Protein AF-A0A417J5A7-F1 (afdb_monomer)

Sequence (156 aa):
MILRKSLCQFKLTNPELMSRWSSNNEEPMSHYLNNSCYRALWKCPDCGGEYISSIRDMATGNVDCVYCSMKEVLPGVNSFAVLHPDLMNEWNHLDNYLLCDPDQILDNCITPVCWTCPVCAHDYKCSPKQRILYQKRNMDACTFCKGLRRKERHYI

pLDDT: mean 87.86, std 15.92, range [36.03, 98.25]

Foldseek 3Di:
DDDDDPDDQPQPPPVVQQVFADPPWPDHSSVDGQQFQDWGWTADPPQRDIDIGGSNCVSVVVDDDCPVVVNFADFPGAFQCNVCVVQVVFADCVQCVVPDDSRGDHQVFARWGWTQDPPQRDIDTGTSVVVVVCVVVVHDPDCVVVVVDDDPPPDD

Structure (mmCIF, N/CA/C/O backbone):
data_AF-A0A417J5A7-F1
#
_entry.id   AF-A0A417J5A7-F1
#
loop_
_atom_site.group_PDB
_atom_site.id
_atom_site.type_symbol
_atom_site.label_atom_id
_atom_site.label_alt_id
_atom_site.label_comp_id
_atom_site.label_asym_id
_atom_site.label_entity_id
_atom_site.label_seq_id
_atom_site.pdbx_PDB_ins_code
_atom_site.Cartn_x
_atom_site.Cartn_y
_atom_site.Cartn_z
_atom_site.occupancy
_atom_site.B_iso_or_equiv
_atom_site.auth_seq_id
_atom_site.auth_comp_id
_atom_site.auth_asym_id
_atom_site.auth_atom_id
_atom_site.pdbx_PDB_model_num
ATOM 1 N N . MET A 1 1 ? 48.191 -9.596 -35.236 1.00 36.03 1 MET A N 1
ATOM 2 C CA . MET A 1 1 ? 47.341 -8.393 -35.362 1.00 36.03 1 MET A CA 1
ATOM 3 C C . MET A 1 1 ? 45.948 -8.777 -34.884 1.00 36.03 1 MET A C 1
ATOM 5 O O . MET A 1 1 ? 45.235 -9.476 -35.591 1.00 36.03 1 MET A O 1
ATOM 9 N N . ILE A 1 2 ? 45.651 -8.510 -33.609 1.00 36.19 2 ILE A N 1
ATOM 10 C CA . ILE A 1 2 ? 44.485 -9.072 -32.912 1.00 36.19 2 ILE A CA 1
ATOM 11 C C . ILE A 1 2 ? 43.215 -8.400 -33.435 1.00 36.19 2 ILE A C 1
ATOM 13 O O . ILE A 1 2 ? 43.032 -7.193 -33.302 1.00 36.19 2 ILE A O 1
ATOM 17 N N . LEU A 1 3 ? 42.343 -9.218 -34.017 1.00 39.59 3 LEU A N 1
ATOM 18 C CA . LEU A 1 3 ? 40.960 -8.889 -34.323 1.00 39.59 3 LEU A CA 1
ATOM 19 C C . LEU A 1 3 ? 40.243 -8.465 -33.033 1.00 39.59 3 LEU A C 1
ATOM 21 O O . LEU A 1 3 ? 40.020 -9.287 -32.148 1.00 39.59 3 LEU A O 1
ATOM 25 N N . ARG A 1 4 ? 39.809 -7.208 -32.945 1.00 40.59 4 ARG A N 1
ATOM 26 C CA . ARG A 1 4 ? 38.642 -6.844 -32.133 1.00 40.59 4 ARG A CA 1
ATOM 27 C C . ARG A 1 4 ? 37.610 -6.232 -33.059 1.00 40.59 4 ARG A C 1
ATOM 29 O O . ARG A 1 4 ? 37.522 -5.022 -33.229 1.00 40.59 4 ARG A O 1
ATOM 36 N N . LYS A 1 5 ? 36.858 -7.129 -33.700 1.00 39.88 5 LYS A N 1
ATOM 37 C CA . LYS A 1 5 ? 35.554 -6.801 -34.267 1.00 39.88 5 LYS A CA 1
ATOM 38 C C . LYS A 1 5 ? 34.746 -6.119 -33.162 1.00 39.88 5 LYS A C 1
ATOM 40 O O . LYS A 1 5 ? 34.577 -6.692 -32.089 1.00 39.88 5 LYS A O 1
ATOM 45 N N . SER A 1 6 ? 34.292 -4.903 -33.439 1.00 46.50 6 SER A N 1
ATOM 46 C CA . SER A 1 6 ? 33.219 -4.244 -32.703 1.00 46.50 6 SER A CA 1
ATOM 47 C C . SER A 1 6 ? 31.978 -5.144 -32.770 1.00 46.50 6 SER A C 1
ATOM 49 O O . SER A 1 6 ? 31.292 -5.204 -33.785 1.00 46.50 6 SER A O 1
ATOM 51 N N . LEU A 1 7 ? 31.772 -5.933 -31.720 1.00 41.47 7 LEU A N 1
ATOM 52 C CA . LEU A 1 7 ? 30.561 -6.689 -31.406 1.00 41.47 7 LEU A CA 1
ATOM 53 C C . LEU A 1 7 ? 30.002 -5.978 -30.167 1.00 41.47 7 LEU A C 1
ATOM 55 O O . LEU A 1 7 ? 30.743 -5.800 -29.208 1.00 41.47 7 LEU A O 1
ATOM 59 N N . CYS A 1 8 ? 28.771 -5.507 -30.051 1.00 41.84 8 CYS A N 1
ATOM 60 C CA . CYS A 1 8 ? 27.556 -5.626 -30.836 1.00 41.84 8 CYS A CA 1
ATOM 61 C C . CYS A 1 8 ? 26.623 -4.543 -30.263 1.00 41.84 8 CYS A C 1
ATOM 63 O O . CYS A 1 8 ? 26.499 -4.428 -29.042 1.00 41.84 8 CYS A O 1
ATOM 65 N N . GLN A 1 9 ? 25.934 -3.774 -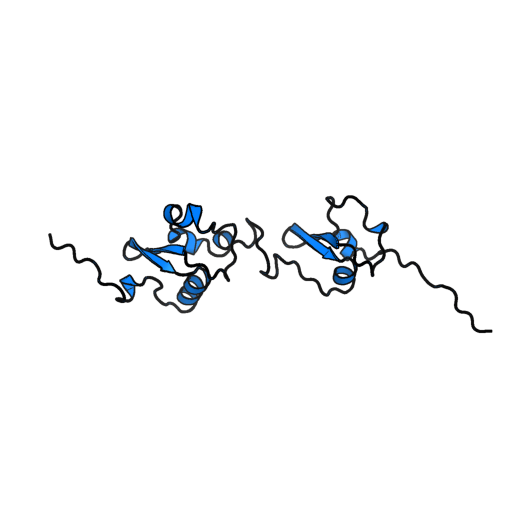31.106 1.00 47.41 9 GLN A N 1
ATOM 66 C CA . GLN A 1 9 ? 24.723 -3.061 -30.688 1.00 47.41 9 GLN A CA 1
ATOM 67 C C . GLN A 1 9 ? 23.646 -4.113 -30.386 1.00 47.41 9 GLN A C 1
ATOM 69 O O . GLN A 1 9 ? 22.894 -4.517 -31.270 1.00 47.41 9 GLN A O 1
ATOM 74 N N . PHE A 1 10 ? 23.589 -4.607 -29.150 1.00 51.97 10 PHE A N 1
ATOM 75 C CA . PHE A 1 10 ? 22.501 -5.476 -28.716 1.00 51.97 10 PHE A CA 1
ATOM 76 C C . PHE A 1 10 ? 21.275 -4.607 -28.418 1.00 51.97 10 PHE A C 1
ATOM 78 O O . PHE A 1 10 ? 21.078 -4.143 -27.295 1.00 51.97 10 PHE A O 1
ATOM 85 N N . LYS A 1 11 ? 20.457 -4.354 -29.449 1.00 60.66 11 LYS A N 1
ATOM 86 C CA . LYS A 1 11 ? 19.074 -3.896 -29.253 1.00 60.66 11 LYS A CA 1
ATOM 87 C C . LYS A 1 11 ? 18.378 -4.850 -28.280 1.00 60.66 11 LYS A C 1
ATOM 89 O O . LYS A 1 11 ? 18.605 -6.064 -28.337 1.00 60.66 11 LYS A O 1
ATOM 94 N N . LEU A 1 12 ? 17.553 -4.308 -27.387 1.00 60.88 12 LEU A N 1
ATOM 95 C CA . LEU A 1 12 ? 16.821 -5.120 -26.421 1.00 60.88 12 LEU A CA 1
ATOM 96 C C . LEU A 1 12 ? 15.839 -6.032 -27.179 1.00 60.88 12 LEU A C 1
ATOM 98 O O . LEU A 1 12 ? 14.866 -5.567 -27.759 1.00 60.88 12 LEU A O 1
ATOM 102 N N . THR A 1 13 ? 16.151 -7.327 -27.220 1.00 64.31 13 THR A N 1
ATOM 103 C CA . THR A 1 13 ? 15.383 -8.378 -27.918 1.00 64.31 13 THR A CA 1
ATOM 104 C C . THR A 1 13 ? 14.797 -9.400 -26.946 1.00 64.31 13 THR A C 1
ATOM 106 O O . THR A 1 13 ? 14.272 -10.417 -27.382 1.00 64.31 13 THR A O 1
ATOM 109 N N . ASN A 1 14 ? 14.889 -9.148 -25.633 1.00 73.50 14 ASN A N 1
ATOM 110 C CA . ASN A 1 14 ? 14.354 -10.043 -24.611 1.00 73.50 14 ASN A CA 1
ATOM 111 C C . ASN A 1 14 ? 12.809 -10.038 -24.675 1.00 73.50 14 ASN A C 1
ATOM 113 O O . ASN A 1 14 ? 12.207 -9.024 -24.303 1.00 73.50 14 ASN A O 1
ATOM 117 N N . PRO A 1 15 ? 12.164 -11.143 -25.106 1.00 79.88 15 PRO A N 1
ATOM 118 C CA . PRO A 1 15 ? 10.713 -11.195 -25.275 1.00 79.88 15 PRO A CA 1
ATOM 119 C C . PRO A 1 15 ? 9.949 -10.977 -23.966 1.00 79.88 15 PRO A C 1
ATOM 121 O O . PRO A 1 15 ? 8.875 -10.379 -23.970 1.00 79.88 15 PRO A O 1
ATOM 124 N N . GLU A 1 16 ? 10.519 -11.403 -22.836 1.00 80.62 16 GLU A N 1
ATOM 125 C CA . GLU A 1 16 ? 9.906 -11.233 -21.519 1.00 80.62 16 GLU A CA 1
ATOM 126 C C . GLU A 1 16 ? 9.827 -9.749 -21.136 1.00 80.62 16 GLU A C 1
ATOM 128 O O . GLU A 1 16 ? 8.779 -9.266 -20.711 1.00 80.62 16 GLU A O 1
ATOM 133 N N . LEU A 1 17 ? 10.894 -8.980 -21.374 1.00 84.38 17 LEU A N 1
ATOM 134 C CA . LEU A 1 17 ? 10.891 -7.536 -21.117 1.00 84.38 17 LEU A CA 1
ATOM 135 C C . LEU A 1 17 ? 9.968 -6.795 -22.078 1.00 84.38 17 LEU A C 1
ATOM 137 O O . LEU A 1 17 ? 9.251 -5.896 -21.645 1.00 84.38 17 LEU A O 1
ATOM 141 N N . MET A 1 18 ? 9.939 -7.197 -23.352 1.00 86.25 18 MET A N 1
ATOM 142 C CA . MET A 1 18 ? 9.009 -6.629 -24.329 1.00 86.25 18 MET A CA 1
ATOM 143 C C . MET A 1 18 ? 7.551 -6.818 -23.910 1.00 86.25 18 MET A C 1
ATOM 145 O O . MET A 1 18 ? 6.766 -5.885 -24.041 1.00 86.25 18 MET A O 1
ATOM 149 N N . SER A 1 19 ? 7.196 -7.981 -23.350 1.00 88.94 19 SER A N 1
ATOM 150 C CA . SER A 1 19 ? 5.833 -8.236 -22.859 1.00 88.94 19 SER A CA 1
ATOM 151 C C . SER A 1 19 ? 5.416 -7.314 -21.707 1.00 88.94 19 SER A C 1
ATOM 153 O O . SER A 1 19 ? 4.228 -7.080 -21.499 1.00 88.94 19 SER A O 1
ATOM 155 N N . ARG A 1 20 ? 6.393 -6.755 -20.983 1.00 92.25 20 ARG A N 1
ATOM 156 C CA . ARG A 1 20 ? 6.188 -5.834 -19.860 1.00 92.25 20 ARG A CA 1
ATOM 157 C C . ARG A 1 20 ? 6.256 -4.366 -20.278 1.00 92.25 20 ARG A C 1
ATOM 159 O O . ARG A 1 20 ? 6.065 -3.501 -19.428 1.00 92.25 20 ARG A O 1
ATOM 166 N N . TRP A 1 21 ? 6.542 -4.048 -21.541 1.00 94.06 21 TRP A N 1
ATOM 167 C CA . TRP A 1 21 ? 6.531 -2.663 -22.017 1.00 94.06 21 TRP A CA 1
ATOM 168 C C . TRP A 1 21 ? 5.101 -2.124 -22.028 1.00 94.06 21 TRP A C 1
ATOM 170 O O . TRP A 1 21 ? 4.215 -2.736 -22.623 1.00 94.06 21 TRP A O 1
ATOM 180 N N . SER A 1 22 ? 4.862 -0.976 -21.395 1.00 96.19 22 SER A N 1
ATOM 181 C CA . SER A 1 22 ? 3.549 -0.335 -21.484 1.00 96.19 22 SER A CA 1
ATOM 182 C C . SER A 1 22 ? 3.326 0.269 -22.875 1.00 96.19 22 SER A C 1
ATOM 184 O O . SER A 1 22 ? 4.233 0.869 -23.459 1.00 96.19 22 SER A O 1
ATOM 186 N N . SER A 1 23 ? 2.091 0.169 -23.374 1.00 94.94 23 SER A N 1
ATOM 187 C CA . SER A 1 23 ? 1.624 0.867 -24.578 1.00 94.94 23 SER A CA 1
ATOM 188 C C . SER A 1 23 ? 1.535 2.387 -24.406 1.00 94.94 23 SER A C 1
ATOM 190 O O . SER A 1 23 ? 1.350 3.086 -25.394 1.00 94.94 23 SER A O 1
ATOM 192 N N . ASN A 1 24 ? 1.652 2.891 -23.174 1.00 96.31 24 ASN A N 1
ATOM 193 C CA . ASN A 1 24 ? 1.597 4.318 -22.853 1.00 96.31 24 ASN A CA 1
ATOM 194 C C . ASN A 1 24 ? 2.959 5.018 -22.985 1.00 96.31 24 ASN A C 1
ATOM 196 O O . ASN A 1 24 ? 3.047 6.226 -22.783 1.00 96.31 24 ASN A O 1
ATOM 200 N N . AS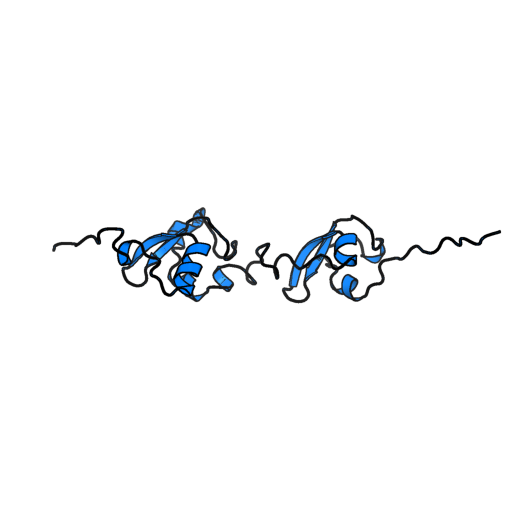N A 1 25 ? 4.030 4.285 -23.305 1.00 94.88 25 ASN A N 1
ATOM 201 C CA . ASN A 1 25 ? 5.300 4.908 -23.668 1.00 94.88 25 ASN A CA 1
ATOM 202 C C . ASN A 1 25 ? 5.201 5.542 -25.061 1.00 94.88 25 ASN A C 1
ATOM 204 O O . ASN A 1 25 ? 4.649 4.940 -25.977 1.00 94.88 25 ASN A O 1
ATOM 208 N N . GLU A 1 26 ? 5.801 6.721 -25.226 1.00 93.44 26 GLU A N 1
ATOM 209 C CA . GLU A 1 26 ? 5.825 7.446 -26.506 1.00 93.44 26 GLU A CA 1
ATOM 210 C C . GLU A 1 26 ? 6.594 6.680 -27.592 1.00 93.44 26 GLU A C 1
ATOM 212 O O . GLU A 1 26 ? 6.174 6.617 -28.745 1.00 93.44 26 GLU A O 1
ATOM 217 N N . GLU A 1 27 ? 7.711 6.062 -27.207 1.00 90.88 27 GLU A N 1
ATOM 218 C CA . GLU A 1 27 ? 8.632 5.391 -28.118 1.00 90.88 27 GLU A CA 1
ATOM 219 C C . GLU A 1 27 ? 8.600 3.868 -27.928 1.00 90.88 27 GLU A C 1
ATOM 221 O O . GLU A 1 27 ? 8.413 3.365 -26.811 1.00 90.88 27 GLU A O 1
ATOM 226 N N . PRO A 1 28 ? 8.831 3.085 -28.996 1.00 88.88 28 PRO A N 1
ATOM 227 C CA . PRO A 1 28 ? 8.910 1.641 -28.882 1.00 88.88 28 PRO A CA 1
ATOM 228 C C . PRO A 1 28 ? 10.193 1.223 -28.158 1.00 88.88 28 PRO A C 1
ATOM 230 O O . PRO A 1 28 ? 11.272 1.785 -28.363 1.00 88.88 28 PRO A O 1
ATOM 233 N N . MET A 1 29 ? 10.111 0.135 -27.390 1.00 86.12 29 MET A N 1
ATOM 234 C CA . MET A 1 29 ? 11.253 -0.426 -26.658 1.00 86.12 29 MET A CA 1
ATOM 235 C C . MET A 1 29 ? 12.500 -0.650 -27.539 1.00 86.12 29 MET A C 1
ATOM 237 O O . MET A 1 29 ? 13.628 -0.479 -27.078 1.00 86.12 29 MET A O 1
ATOM 241 N N . SER A 1 30 ? 12.318 -0.996 -28.819 1.00 86.12 30 SER A N 1
ATOM 242 C CA . SER A 1 30 ? 13.404 -1.265 -29.775 1.00 86.12 30 SER A CA 1
ATOM 243 C C . SER A 1 30 ? 14.313 -0.067 -30.078 1.00 86.12 30 SER A C 1
ATOM 245 O O . SER A 1 30 ? 15.368 -0.256 -30.690 1.00 86.12 30 SER A O 1
ATOM 247 N N . HIS A 1 31 ? 13.914 1.152 -29.695 1.00 87.88 31 HIS A N 1
ATOM 248 C CA . HIS A 1 31 ? 14.743 2.358 -29.813 1.00 87.88 31 HIS A CA 1
ATOM 249 C C . HIS A 1 31 ? 15.856 2.411 -28.761 1.00 87.88 31 HIS A C 1
ATOM 251 O O . HIS A 1 31 ? 16.821 3.158 -28.919 1.00 87.88 31 HIS A O 1
ATOM 257 N N . TYR A 1 32 ? 15.767 1.585 -27.717 1.00 88.00 32 TYR A N 1
ATOM 258 C CA . TYR A 1 32 ? 16.679 1.626 -26.587 1.00 88.00 32 TYR A CA 1
ATOM 259 C C . TYR A 1 32 ? 17.611 0.412 -26.526 1.00 88.00 32 TYR A C 1
ATOM 261 O O . TYR A 1 32 ? 17.314 -0.696 -26.984 1.00 88.00 32 TYR A O 1
ATOM 269 N N . LEU A 1 33 ? 18.771 0.638 -25.912 1.00 86.69 33 LEU A N 1
ATOM 270 C CA . LEU A 1 33 ? 19.724 -0.409 -25.557 1.00 86.69 33 LEU A CA 1
ATOM 271 C C . LEU A 1 33 ? 19.368 -1.020 -24.198 1.00 86.69 33 LEU A C 1
ATOM 273 O O . LEU A 1 33 ? 18.788 -0.357 -23.337 1.00 86.69 33 LEU A O 1
ATOM 277 N N . ASN A 1 34 ? 19.778 -2.269 -23.978 1.00 83.69 34 ASN A N 1
ATOM 278 C CA . ASN A 1 34 ? 19.513 -2.999 -22.735 1.00 83.69 34 ASN A CA 1
ATOM 279 C C . ASN A 1 34 ? 20.117 -2.356 -21.476 1.00 83.69 34 ASN A C 1
ATOM 281 O O . ASN A 1 34 ? 19.592 -2.537 -20.387 1.00 83.69 34 ASN A O 1
ATOM 285 N N . ASN A 1 35 ? 21.203 -1.600 -21.614 1.00 86.19 35 ASN A N 1
ATOM 286 C CA . ASN A 1 35 ? 21.890 -0.912 -20.525 1.00 86.19 35 ASN A CA 1
ATOM 287 C C . ASN A 1 35 ? 21.455 0.555 -20.369 1.00 86.19 35 ASN A C 1
ATOM 289 O O . ASN A 1 35 ? 22.087 1.301 -19.620 1.00 86.19 35 ASN A O 1
ATOM 293 N N . SER A 1 36 ? 20.404 0.973 -21.079 1.00 90.31 36 SER A N 1
ATOM 294 C CA . SER A 1 36 ? 19.908 2.344 -21.044 1.00 90.31 36 SER A CA 1
ATOM 295 C C . SER A 1 36 ? 19.398 2.720 -19.651 1.00 90.31 36 SER A C 1
ATOM 297 O O . SER A 1 36 ? 18.587 2.015 -19.053 1.00 90.31 36 SER A O 1
ATOM 299 N N . CYS A 1 37 ? 19.822 3.881 -19.154 1.00 92.12 37 CYS A N 1
ATOM 300 C CA . CYS A 1 37 ? 19.290 4.470 -17.923 1.00 92.12 37 CYS A CA 1
ATOM 301 C C . CYS A 1 37 ? 17.927 5.156 -18.128 1.00 92.12 37 CYS A C 1
ATOM 303 O O . CYS A 1 37 ? 17.384 5.713 -17.174 1.00 92.12 37 CYS A O 1
ATOM 305 N N . TYR A 1 38 ? 17.390 5.158 -19.355 1.00 93.38 38 TYR A N 1
ATOM 306 C CA . TYR A 1 38 ? 16.083 5.740 -19.648 1.00 93.38 38 TYR A CA 1
ATOM 307 C C . TYR A 1 38 ? 15.001 5.083 -18.787 1.00 93.38 38 TYR A C 1
ATOM 309 O O . TYR A 1 38 ? 14.954 3.856 -18.668 1.00 93.38 38 TYR A O 1
ATOM 317 N N . ARG A 1 39 ? 14.156 5.918 -18.180 1.00 95.25 39 ARG A N 1
ATOM 318 C CA . ARG A 1 39 ? 13.043 5.501 -17.329 1.00 95.25 39 ARG A CA 1
ATOM 319 C C . ARG A 1 39 ? 11.789 5.406 -18.185 1.00 95.25 39 ARG A C 1
ATOM 321 O O . ARG A 1 39 ? 11.335 6.420 -18.698 1.00 95.25 39 ARG A O 1
ATOM 328 N N . ALA A 1 40 ? 11.258 4.200 -18.312 1.00 95.44 40 ALA A N 1
ATOM 329 C CA . ALA A 1 40 ? 10.053 3.904 -19.076 1.00 95.44 40 ALA A CA 1
ATOM 330 C C . ALA A 1 40 ? 8.936 3.406 -18.151 1.00 95.44 40 ALA A C 1
ATOM 332 O O . ALA A 1 40 ? 9.200 3.026 -17.005 1.00 95.44 40 ALA A O 1
ATOM 333 N N . LEU A 1 41 ? 7.707 3.391 -18.662 1.00 96.81 41 LEU A N 1
ATOM 334 C CA . LEU A 1 41 ? 6.563 2.744 -18.029 1.00 96.81 41 LEU A CA 1
ATOM 335 C C . LEU A 1 41 ? 6.569 1.241 -18.321 1.00 96.81 41 LEU A C 1
ATOM 337 O O . LEU A 1 41 ? 6.645 0.805 -19.473 1.00 96.81 41 LEU A O 1
ATOM 341 N N . TRP A 1 42 ? 6.437 0.451 -17.264 1.00 95.62 42 TRP A N 1
ATOM 342 C CA . TRP A 1 42 ? 6.400 -1.005 -17.304 1.00 95.62 42 TRP A CA 1
ATOM 343 C C . TRP A 1 42 ? 5.089 -1.498 -16.736 1.00 95.62 42 TRP A C 1
ATOM 345 O O . TRP A 1 42 ? 4.679 -1.054 -15.669 1.00 95.62 42 TRP A O 1
ATOM 355 N N . LYS A 1 43 ? 4.466 -2.454 -17.413 1.00 96.31 43 LYS A N 1
ATOM 356 C CA . LYS A 1 43 ? 3.256 -3.117 -16.954 1.00 96.31 43 LYS A CA 1
ATOM 357 C C . LYS A 1 43 ? 3.612 -4.426 -16.262 1.00 96.31 43 LYS A C 1
ATOM 359 O O . LYS A 1 43 ? 4.332 -5.265 -16.808 1.00 96.31 43 LYS A O 1
ATOM 364 N N . CYS A 1 44 ? 3.127 -4.603 -15.039 1.00 95.44 44 CYS A N 1
ATOM 365 C CA . CYS A 1 44 ? 3.246 -5.872 -14.337 1.00 95.44 44 CYS A CA 1
ATOM 366 C C . CYS A 1 44 ? 2.271 -6.897 -14.942 1.00 95.44 44 CYS A C 1
ATOM 368 O O . CYS A 1 44 ? 1.087 -6.580 -15.071 1.00 95.44 44 CYS A O 1
ATOM 370 N N . PRO A 1 45 ? 2.724 -8.114 -15.292 1.00 93.00 45 PRO A N 1
ATOM 371 C CA . PRO A 1 45 ? 1.840 -9.149 -15.824 1.00 93.00 45 PRO A CA 1
ATOM 372 C C . PRO A 1 45 ? 0.870 -9.702 -14.770 1.00 93.00 45 PRO A C 1
ATOM 374 O O . PRO A 1 45 ? -0.229 -10.111 -15.129 1.00 93.00 45 PRO A O 1
ATOM 377 N N . ASP A 1 46 ? 1.246 -9.674 -13.487 1.00 94.19 46 ASP A N 1
ATOM 378 C CA . ASP A 1 46 ? 0.456 -10.278 -12.409 1.00 94.19 46 ASP A CA 1
ATOM 379 C C . ASP A 1 46 ? -0.662 -9.352 -11.924 1.00 94.19 46 ASP A C 1
ATOM 381 O O . ASP A 1 46 ? -1.818 -9.752 -11.827 1.00 94.19 46 ASP A O 1
ATOM 385 N N . CYS A 1 47 ? -0.324 -8.094 -11.621 1.00 95.31 47 CYS A N 1
ATOM 386 C CA . CYS A 1 47 ? -1.278 -7.133 -11.069 1.00 95.31 47 CYS A CA 1
ATOM 387 C C . CYS A 1 47 ? -1.840 -6.151 -12.102 1.00 95.31 47 CYS A C 1
ATOM 389 O O . CYS A 1 47 ? -2.739 -5.376 -11.789 1.00 95.31 47 CYS A O 1
ATOM 391 N N . GLY A 1 48 ? -1.287 -6.128 -13.318 1.00 95.50 48 GLY A N 1
ATOM 392 C CA . GLY A 1 48 ? -1.691 -5.208 -14.382 1.00 95.50 48 GLY A CA 1
ATOM 393 C C . GLY A 1 48 ? -1.272 -3.747 -14.179 1.00 95.50 48 GLY A C 1
ATOM 394 O O . GLY A 1 48 ? -1.443 -2.954 -15.103 1.00 95.50 48 GLY A O 1
ATOM 395 N N . GLY A 1 49 ? -0.713 -3.392 -13.017 1.00 96.06 49 GLY A N 1
ATOM 396 C CA . GLY A 1 49 ? -0.283 -2.033 -12.690 1.00 96.06 49 GLY A CA 1
ATOM 397 C C . GLY A 1 49 ? 0.912 -1.561 -13.514 1.00 96.06 49 GLY A C 1
ATOM 398 O O . GLY A 1 49 ? 1.820 -2.342 -13.818 1.00 96.06 49 GLY A O 1
ATOM 399 N N . GLU A 1 50 ? 0.925 -0.268 -13.835 1.00 97.12 50 GLU A N 1
ATOM 400 C CA . GLU A 1 50 ? 2.009 0.380 -14.571 1.00 97.12 50 GLU A CA 1
ATOM 401 C C . GLU A 1 50 ? 2.908 1.188 -13.644 1.00 97.12 50 GLU A C 1
ATOM 403 O O . GLU A 1 50 ? 2.421 1.994 -12.863 1.00 97.12 50 GLU A O 1
ATOM 408 N N . TYR A 1 51 ? 4.220 0.999 -13.737 1.00 96.19 51 TYR A N 1
ATOM 409 C CA . TYR A 1 51 ? 5.184 1.672 -12.873 1.00 96.19 51 TYR A CA 1
ATOM 410 C C . TYR A 1 51 ? 6.445 2.071 -13.637 1.00 96.19 51 TYR A C 1
ATOM 412 O O . TYR A 1 51 ? 6.808 1.473 -14.652 1.00 96.19 51 TYR A O 1
ATOM 420 N N . ILE A 1 52 ? 7.136 3.098 -13.143 1.00 95.69 52 ILE A N 1
ATOM 421 C CA . ILE A 1 52 ? 8.311 3.656 -13.815 1.00 95.69 52 ILE A CA 1
ATOM 422 C C . ILE A 1 52 ? 9.584 2.978 -13.309 1.00 95.69 52 ILE A C 1
ATOM 424 O O . ILE A 1 52 ? 9.889 3.011 -12.116 1.00 95.69 52 ILE A O 1
ATOM 428 N N . SER A 1 53 ? 10.389 2.454 -14.229 1.00 95.06 53 SER A N 1
ATOM 429 C CA . SER A 1 53 ? 11.720 1.920 -13.925 1.00 95.06 53 SER A CA 1
ATOM 430 C C . SER A 1 53 ? 12.686 2.120 -15.090 1.00 95.06 53 SER A C 1
ATOM 432 O O . SER A 1 53 ? 12.266 2.359 -16.226 1.00 95.06 53 SER A O 1
ATOM 434 N N . SER A 1 54 ? 13.990 2.050 -14.817 1.00 94.25 54 SER A N 1
ATOM 435 C CA . SER A 1 54 ? 14.994 2.150 -15.874 1.00 94.25 54 SER A CA 1
ATOM 436 C C . SER A 1 54 ? 15.096 0.849 -16.673 1.00 94.25 54 SER A C 1
ATOM 438 O O . SER A 1 54 ? 14.949 -0.246 -16.125 1.00 94.25 54 SER A O 1
ATOM 440 N N . ILE A 1 55 ? 15.373 0.960 -17.975 1.00 92.06 55 ILE A N 1
ATOM 441 C CA . ILE A 1 55 ? 15.550 -0.206 -18.855 1.00 92.06 55 ILE A CA 1
ATOM 442 C C . ILE A 1 55 ? 16.682 -1.101 -18.361 1.00 92.06 55 ILE A C 1
ATOM 444 O O . ILE A 1 55 ? 16.512 -2.317 -18.303 1.00 92.06 55 ILE A O 1
ATOM 448 N N . ARG A 1 56 ? 17.804 -0.508 -17.945 1.00 91.00 56 ARG A N 1
ATOM 449 C CA . ARG A 1 56 ? 18.938 -1.231 -17.369 1.00 91.00 56 ARG A CA 1
ATOM 450 C C . ARG A 1 56 ? 18.531 -2.069 -16.165 1.00 91.00 56 ARG A C 1
ATOM 452 O O . ARG A 1 56 ? 18.867 -3.248 -16.118 1.00 91.00 56 ARG A O 1
ATOM 459 N N . ASP A 1 57 ? 17.820 -1.486 -15.205 1.00 91.56 57 ASP A N 1
ATOM 460 C CA . ASP A 1 57 ? 17.508 -2.194 -13.961 1.00 91.56 57 ASP A CA 1
ATOM 461 C C . ASP A 1 57 ? 16.530 -3.346 -14.232 1.00 91.56 57 ASP A C 1
ATOM 463 O O . ASP A 1 57 ? 16.739 -4.462 -13.750 1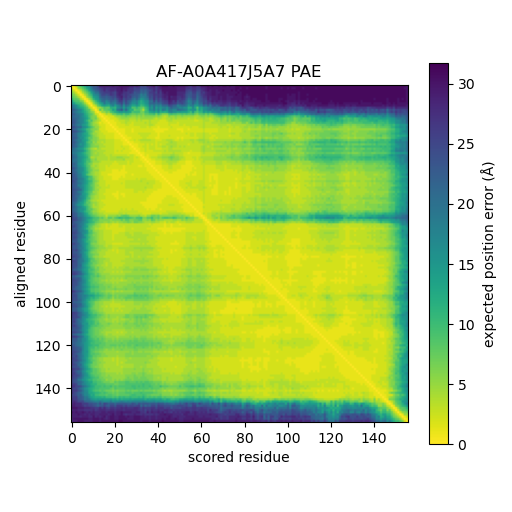.00 91.56 57 ASP A O 1
ATOM 467 N N . MET A 1 58 ? 15.544 -3.121 -15.106 1.00 91.25 58 MET A N 1
ATOM 468 C CA . MET A 1 58 ? 14.631 -4.165 -15.581 1.00 91.25 58 MET A CA 1
ATOM 469 C C . MET A 1 58 ? 15.378 -5.278 -16.326 1.00 91.25 58 MET A C 1
ATOM 471 O O . MET A 1 58 ? 15.132 -6.455 -16.076 1.00 91.25 58 MET A O 1
ATOM 475 N N . ALA A 1 59 ? 16.342 -4.927 -17.184 1.00 88.25 59 ALA A N 1
ATOM 476 C CA . ALA A 1 59 ? 17.155 -5.889 -17.924 1.00 88.25 59 ALA A CA 1
ATOM 477 C C . ALA A 1 59 ? 18.071 -6.737 -17.035 1.00 88.25 59 ALA A C 1
ATOM 479 O O . ALA A 1 59 ? 18.349 -7.885 -17.370 1.00 88.25 59 ALA A O 1
ATOM 480 N N . THR A 1 60 ? 18.517 -6.197 -15.899 1.00 86.69 60 THR A N 1
ATOM 481 C CA . THR A 1 60 ? 19.287 -6.960 -14.904 1.00 86.69 60 THR A CA 1
ATOM 482 C C . THR A 1 60 ? 18.431 -7.872 -14.022 1.00 86.69 60 THR A C 1
ATOM 484 O O . THR A 1 60 ? 18.994 -8.661 -13.271 1.00 86.69 60 THR A O 1
ATOM 487 N N . GLY A 1 61 ? 17.097 -7.774 -14.088 1.00 82.75 61 GLY A N 1
ATOM 488 C CA . GLY A 1 61 ? 16.185 -8.542 -13.234 1.00 82.75 61 GLY A CA 1
ATOM 489 C C . GLY A 1 61 ? 16.124 -8.065 -11.778 1.00 82.75 61 GLY A C 1
ATOM 490 O O . GLY A 1 61 ? 15.506 -8.722 -10.952 1.00 82.75 61 GLY A O 1
ATOM 491 N N . ASN A 1 62 ? 16.721 -6.917 -11.447 1.00 77.75 62 ASN A N 1
ATOM 492 C CA . ASN A 1 62 ? 16.793 -6.398 -10.074 1.00 77.75 62 ASN A CA 1
ATOM 493 C C . ASN A 1 62 ? 15.570 -5.553 -9.668 1.00 77.75 62 ASN A C 1
ATOM 495 O O . ASN A 1 62 ? 15.639 -4.779 -8.711 1.00 77.75 62 ASN A O 1
ATOM 499 N N . VAL A 1 63 ? 14.469 -5.632 -10.420 1.00 85.44 63 VAL A N 1
ATOM 500 C CA . VAL A 1 63 ? 13.290 -4.781 -10.221 1.00 85.44 63 VAL A CA 1
ATOM 501 C C . VAL A 1 63 ? 12.032 -5.629 -10.121 1.00 85.44 63 VAL A C 1
ATOM 503 O O . VAL A 1 63 ? 11.477 -6.088 -11.123 1.00 85.44 63 VAL A O 1
ATOM 506 N N . ASP A 1 64 ? 11.541 -5.744 -8.894 1.00 90.06 64 ASP A N 1
ATOM 507 C CA . ASP A 1 64 ? 10.210 -6.263 -8.611 1.00 90.06 64 ASP A CA 1
ATOM 508 C C . ASP A 1 64 ? 9.143 -5.199 -8.879 1.00 90.06 64 ASP A C 1
ATOM 510 O O . ASP A 1 64 ? 9.390 -3.994 -8.765 1.00 90.06 64 ASP A O 1
ATOM 514 N N . CYS A 1 65 ? 7.922 -5.640 -9.188 1.00 94.44 65 CYS A N 1
ATOM 515 C CA . CYS A 1 65 ? 6.780 -4.736 -9.273 1.00 94.44 65 CYS A CA 1
ATOM 516 C C . CYS A 1 65 ? 6.556 -4.034 -7.923 1.00 94.44 65 CYS A C 1
ATOM 518 O O . CYS A 1 65 ? 6.423 -4.688 -6.884 1.00 94.44 65 CYS A O 1
ATOM 520 N N . VAL A 1 66 ? 6.479 -2.701 -7.935 1.00 95.88 66 VAL A N 1
ATOM 521 C CA . VAL A 1 66 ? 6.295 -1.876 -6.726 1.00 95.88 66 VAL A CA 1
ATOM 522 C C . VAL A 1 66 ? 4.966 -2.150 -6.013 1.00 95.88 66 VAL A C 1
ATOM 524 O O . VAL A 1 66 ? 4.899 -2.056 -4.789 1.00 95.88 66 VAL A O 1
ATOM 527 N N . TYR A 1 67 ? 3.942 -2.575 -6.754 1.00 97.31 67 TYR A N 1
ATOM 528 C CA . TYR A 1 67 ? 2.629 -2.922 -6.209 1.00 97.31 67 TYR A CA 1
ATOM 529 C C . TYR A 1 67 ? 2.634 -4.318 -5.581 1.00 97.31 67 TYR A C 1
ATOM 531 O O . TYR A 1 67 ? 2.299 -4.477 -4.409 1.00 97.31 67 TYR A O 1
ATOM 539 N N . CYS A 1 68 ? 3.098 -5.334 -6.317 1.00 95.31 68 CYS A N 1
ATOM 540 C CA . CYS A 1 68 ? 3.175 -6.708 -5.805 1.00 95.31 68 CYS A CA 1
ATOM 541 C C . CYS A 1 68 ? 4.122 -6.829 -4.602 1.00 95.31 68 CYS A C 1
ATOM 543 O O . CYS A 1 68 ? 3.878 -7.629 -3.704 1.00 95.31 68 CYS A O 1
ATOM 545 N N . SER A 1 69 ? 5.183 -6.017 -4.560 1.00 95.06 69 SER A N 1
ATOM 546 C CA . SER A 1 69 ? 6.127 -5.971 -3.434 1.00 95.06 69 SER A CA 1
ATOM 547 C C . SER A 1 69 ? 5.681 -5.072 -2.272 1.00 95.06 69 SER A C 1
ATOM 549 O O . SER A 1 69 ? 6.466 -4.855 -1.351 1.00 95.06 69 SER A O 1
ATOM 551 N N . MET A 1 70 ? 4.440 -4.562 -2.288 1.00 95.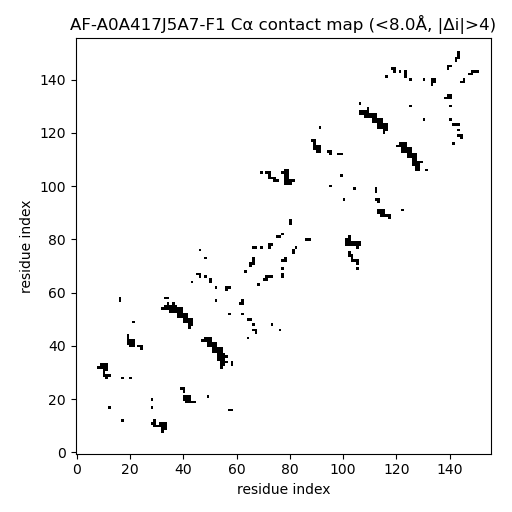81 70 MET A N 1
ATOM 552 C CA . MET A 1 70 ? 3.865 -3.716 -1.229 1.00 95.81 70 MET A CA 1
ATOM 553 C C . MET A 1 70 ? 4.727 -2.483 -0.909 1.00 95.81 70 MET A C 1
ATOM 555 O O . MET A 1 70 ? 4.871 -2.084 0.250 1.00 95.81 70 MET A O 1
ATOM 559 N N . LYS A 1 71 ? 5.336 -1.889 -1.942 1.00 95.25 71 LYS A N 1
ATOM 560 C CA . LYS A 1 71 ? 6.074 -0.621 -1.844 1.00 95.25 71 LYS A CA 1
ATOM 561 C C . LYS A 1 71 ? 5.177 0.571 -2.163 1.00 95.25 71 LYS A C 1
ATOM 563 O O . LYS A 1 71 ? 5.326 1.613 -1.536 1.00 95.25 71 LYS A O 1
ATOM 568 N N . GLU A 1 72 ? 4.246 0.399 -3.098 1.00 96.69 72 GLU A N 1
ATOM 569 C CA . GLU A 1 72 ? 3.279 1.418 -3.514 1.00 96.69 72 GLU A CA 1
ATOM 570 C C . GLU A 1 72 ? 1.859 0.844 -3.592 1.00 96.69 72 GLU A C 1
ATOM 572 O O . GLU A 1 72 ? 1.671 -0.369 -3.736 1.00 96.69 72 GLU A O 1
ATOM 577 N N . VAL A 1 73 ? 0.861 1.727 -3.506 1.00 97.88 73 VAL A N 1
ATOM 578 C CA . VAL A 1 73 ? -0.561 1.378 -3.620 1.00 97.88 73 VAL A CA 1
ATOM 579 C C . VAL A 1 73 ? -0.998 1.397 -5.079 1.00 97.88 73 VAL A C 1
ATOM 581 O O . VAL A 1 73 ? -0.739 2.349 -5.810 1.00 97.88 73 VAL A O 1
ATOM 584 N N . LEU A 1 74 ? -1.719 0.353 -5.460 1.00 97.62 74 LEU A N 1
ATOM 585 C CA . LEU A 1 74 ? -2.559 0.259 -6.637 1.00 97.62 74 LEU A CA 1
ATOM 586 C C . LEU A 1 74 ? -4.001 0.026 -6.151 1.00 97.62 74 LEU A C 1
ATOM 588 O O . LEU A 1 74 ? -4.323 -1.087 -5.708 1.00 97.62 74 LEU A O 1
ATOM 592 N N . PRO A 1 75 ? -4.861 1.061 -6.185 1.00 96.81 75 PRO A N 1
ATOM 593 C CA . PRO A 1 75 ? -6.243 0.958 -5.724 1.00 96.81 75 PRO A CA 1
ATOM 594 C C . PRO A 1 75 ? -6.989 -0.183 -6.420 1.00 96.81 75 PRO A C 1
ATOM 596 O O . PRO A 1 75 ? -6.792 -0.430 -7.610 1.00 96.81 75 PRO A O 1
ATOM 599 N N . GLY A 1 76 ? -7.823 -0.906 -5.672 1.00 96.56 76 GLY A N 1
ATOM 600 C CA . GLY A 1 76 ? -8.531 -2.086 -6.181 1.00 96.56 76 GLY A CA 1
ATOM 601 C C . GLY A 1 76 ? -7.685 -3.365 -6.273 1.00 96.56 76 GLY A C 1
ATOM 602 O O . GLY A 1 76 ? -8.234 -4.418 -6.584 1.00 96.56 76 GLY A O 1
ATOM 603 N N . VAL A 1 77 ? -6.378 -3.303 -5.987 1.00 97.06 77 VAL A N 1
ATOM 604 C CA . VAL A 1 77 ? -5.477 -4.464 -6.071 1.00 97.06 77 VAL A CA 1
ATOM 605 C C . VAL A 1 77 ? -4.799 -4.776 -4.742 1.00 97.06 77 VAL A C 1
ATOM 607 O O . VAL A 1 77 ? -4.881 -5.904 -4.267 1.00 97.06 77 VAL A O 1
ATOM 610 N N . ASN A 1 78 ? -4.108 -3.803 -4.146 1.00 97.56 78 ASN A N 1
ATOM 611 C CA . ASN A 1 78 ? -3.333 -4.013 -2.917 1.00 97.56 78 ASN A CA 1
ATOM 612 C C . ASN A 1 78 ? -3.590 -2.941 -1.847 1.00 97.56 78 ASN A C 1
ATOM 614 O O . ASN A 1 78 ? -2.807 -2.819 -0.905 1.00 97.56 78 ASN A O 1
ATOM 618 N N . SER A 1 79 ? -4.655 -2.152 -1.999 1.00 98.25 79 SER A N 1
ATOM 619 C CA . SER A 1 79 ? -5.038 -1.165 -0.994 1.00 98.25 79 SER A CA 1
ATOM 620 C C . SER A 1 79 ? -5.457 -1.837 0.313 1.00 98.25 79 SER A C 1
ATOM 622 O O . SER A 1 79 ? -5.879 -2.994 0.338 1.00 98.25 79 SER A O 1
ATOM 624 N N . PHE A 1 80 ? -5.377 -1.100 1.418 1.00 98.25 80 PHE A N 1
ATOM 625 C CA . PHE A 1 80 ? -5.782 -1.589 2.731 1.00 98.25 80 PHE A CA 1
ATOM 626 C C . PHE A 1 80 ? -7.249 -2.039 2.750 1.00 98.25 80 PHE A C 1
ATOM 628 O O . PHE A 1 80 ? -7.546 -3.083 3.326 1.00 98.25 80 PHE A O 1
ATOM 635 N N . ALA A 1 81 ? -8.148 -1.310 2.078 1.00 98.06 81 ALA A N 1
ATOM 636 C CA . ALA A 1 81 ? -9.553 -1.705 1.941 1.00 98.06 81 ALA A CA 1
ATOM 637 C C . ALA A 1 81 ? -9.727 -3.060 1.232 1.00 98.06 81 ALA A C 1
ATOM 639 O O . ALA A 1 81 ? -10.553 -3.874 1.643 1.00 98.06 81 ALA A O 1
ATOM 640 N N . VAL A 1 82 ? -8.928 -3.315 0.191 1.00 97.75 82 VAL A N 1
ATOM 641 C CA . VAL A 1 82 ? -8.959 -4.571 -0.575 1.00 97.75 82 VAL A CA 1
ATOM 642 C C . VAL A 1 82 ? -8.357 -5.727 0.221 1.00 97.75 82 VAL A C 1
ATOM 644 O O . VAL A 1 82 ? -8.876 -6.841 0.172 1.00 97.75 82 VAL A O 1
ATOM 647 N N . LEU A 1 83 ? -7.273 -5.477 0.958 1.00 97.50 83 LEU A N 1
ATOM 648 C CA . LEU A 1 83 ? -6.574 -6.505 1.729 1.00 97.50 83 LEU A CA 1
ATOM 649 C C . LEU A 1 83 ? -7.278 -6.860 3.048 1.00 97.50 83 LEU A C 1
ATOM 651 O O . LEU A 1 83 ? -7.168 -8.002 3.492 1.00 97.50 83 LEU A O 1
ATOM 655 N N . HIS A 1 84 ? -8.003 -5.914 3.657 1.00 97.44 84 HIS A N 1
ATOM 656 C CA . HIS A 1 84 ? -8.680 -6.080 4.954 1.00 97.44 84 HIS A CA 1
ATOM 657 C C . HIS A 1 84 ? -10.159 -5.669 4.893 1.00 97.44 84 HIS A C 1
ATOM 659 O O . HIS A 1 84 ? -10.579 -4.744 5.602 1.00 97.44 84 HIS A O 1
ATOM 665 N N . PRO A 1 85 ? -10.983 -6.344 4.067 1.00 97.62 85 PRO A N 1
ATOM 666 C CA . PRO A 1 85 ? -12.404 -6.018 3.937 1.00 97.62 85 PRO A CA 1
ATOM 667 C C . PRO A 1 85 ? -13.177 -6.216 5.251 1.00 97.62 85 PRO A C 1
ATOM 669 O O . PRO A 1 85 ? -14.182 -5.556 5.498 1.00 97.62 85 PRO A O 1
ATOM 672 N N . ASP A 1 86 ? -12.699 -7.095 6.128 1.00 96.25 86 ASP A N 1
ATOM 673 C CA . ASP A 1 86 ? -13.255 -7.333 7.456 1.00 96.25 86 ASP A CA 1
ATOM 674 C C . ASP A 1 86 ? -13.094 -6.120 8.389 1.00 96.25 86 ASP A C 1
ATOM 676 O O . ASP A 1 86 ? -14.013 -5.808 9.152 1.00 96.25 86 ASP A O 1
ATOM 680 N N . LEU A 1 87 ? -11.976 -5.392 8.277 1.00 97.19 87 LEU A N 1
ATOM 681 C CA . LEU A 1 87 ? -11.694 -4.190 9.066 1.00 97.19 87 LEU A CA 1
ATOM 682 C C . LEU A 1 87 ? -12.449 -2.950 8.571 1.00 97.19 87 LEU A C 1
ATOM 684 O O . LEU A 1 87 ? -12.562 -1.978 9.318 1.00 97.19 87 LEU A O 1
ATOM 688 N N . MET A 1 88 ? -13.004 -2.973 7.355 1.00 97.69 88 MET A N 1
ATOM 689 C CA . MET A 1 88 ? -13.793 -1.855 6.820 1.00 97.69 88 MET A CA 1
ATOM 690 C C . MET A 1 88 ? -15.085 -1.616 7.607 1.00 97.69 88 MET A C 1
ATOM 692 O O . MET A 1 88 ? -15.538 -0.482 7.697 1.00 97.69 88 MET A O 1
ATOM 696 N N . ASN A 1 89 ? -15.616 -2.638 8.284 1.00 95.88 89 ASN A N 1
ATOM 697 C CA . ASN A 1 89 ? -16.764 -2.474 9.184 1.00 95.88 89 ASN A CA 1
ATOM 698 C C . ASN A 1 89 ? -16.443 -1.627 10.428 1.00 95.88 89 ASN A C 1
ATOM 700 O O . ASN A 1 89 ? -17.351 -1.117 11.078 1.00 95.88 89 ASN A O 1
ATOM 704 N N . GLU A 1 90 ? -15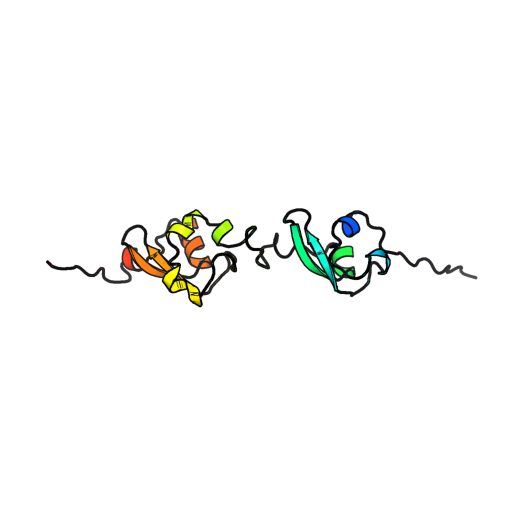.162 -1.500 10.780 1.00 97.44 90 GLU A N 1
ATOM 705 C CA . GLU A 1 90 ? -14.698 -0.668 11.891 1.00 97.44 90 GLU A CA 1
ATOM 706 C C . GLU A 1 90 ? -14.172 0.691 11.421 1.00 97.44 90 GLU A C 1
ATOM 708 O O . GLU A 1 90 ? -13.857 1.536 12.253 1.00 97.44 90 GLU A O 1
ATOM 713 N N . TRP A 1 91 ? -14.016 0.920 10.116 1.00 98.06 91 TRP A N 1
ATOM 714 C CA . TRP A 1 91 ? -13.437 2.156 9.601 1.00 98.06 91 TRP A CA 1
ATOM 715 C C . TRP A 1 91 ? -14.444 3.309 9.685 1.00 98.06 91 TRP A C 1
ATOM 717 O O . TRP A 1 91 ? -15.507 3.270 9.067 1.00 98.06 91 TRP A O 1
ATOM 727 N N . ASN A 1 92 ? -14.108 4.383 10.404 1.00 97.62 92 ASN A N 1
ATOM 728 C CA . ASN A 1 92 ? -14.977 5.558 10.466 1.00 97.62 92 ASN A CA 1
ATOM 729 C C . ASN A 1 92 ? -14.742 6.458 9.236 1.00 97.62 92 ASN A C 1
ATOM 731 O O . ASN A 1 92 ? -13.861 7.318 9.233 1.00 97.62 92 ASN A O 1
ATOM 735 N N . HIS A 1 93 ? -15.518 6.243 8.168 1.00 96.19 93 HIS A N 1
ATOM 736 C CA . HIS A 1 93 ? -15.372 6.973 6.900 1.00 96.19 93 HIS A CA 1
ATOM 737 C C . HIS A 1 93 ? -15.560 8.488 7.033 1.00 96.19 93 HIS A C 1
ATOM 739 O O . HIS A 1 93 ? -14.868 9.238 6.349 1.00 96.19 93 HIS A O 1
ATOM 745 N N . LEU A 1 94 ? -16.471 8.940 7.900 1.00 95.81 94 LEU A N 1
ATOM 746 C CA . LEU A 1 94 ? -16.760 10.364 8.060 1.00 95.81 94 LEU A CA 1
ATOM 747 C C . LEU A 1 94 ? -15.575 11.090 8.702 1.00 95.81 94 LEU A C 1
ATOM 749 O O . LEU A 1 94 ? -15.089 12.081 8.160 1.00 95.81 94 LEU A O 1
ATOM 753 N N . ASP A 1 95 ? -15.068 10.555 9.812 1.00 96.31 95 ASP A N 1
ATOM 754 C CA . ASP A 1 95 ? -13.943 11.154 10.530 1.00 96.31 95 ASP A CA 1
ATOM 755 C C . ASP A 1 95 ? -12.626 11.037 9.756 1.00 96.31 95 ASP A C 1
ATOM 757 O O . ASP A 1 95 ? -11.742 11.886 9.890 1.00 96.31 95 ASP A O 1
ATOM 761 N N . ASN A 1 96 ? -12.483 9.994 8.934 1.00 97.19 96 ASN A N 1
ATOM 762 C CA . ASN A 1 96 ? -11.276 9.768 8.146 1.00 97.19 96 ASN A CA 1
ATOM 763 C C . ASN A 1 96 ? -11.295 10.458 6.779 1.00 97.19 96 ASN A C 1
ATOM 765 O O . ASN A 1 96 ? -10.242 10.514 6.150 1.00 97.19 96 ASN A O 1
ATOM 769 N N . TYR A 1 97 ? -12.425 11.020 6.335 1.00 94.81 97 TYR A N 1
ATOM 770 C CA . TYR A 1 97 ? -12.606 11.545 4.975 1.00 94.81 97 TYR A CA 1
ATOM 771 C C . TYR A 1 97 ? -11.484 12.495 4.515 1.00 94.81 97 TYR A C 1
ATOM 773 O O . TYR A 1 97 ? -11.004 12.384 3.392 1.00 94.81 97 TYR A O 1
ATOM 781 N N . LEU A 1 98 ? -11.024 13.403 5.387 1.00 93.69 98 LEU A N 1
ATOM 782 C CA . LEU A 1 98 ? -9.923 14.336 5.085 1.00 93.69 98 LEU A CA 1
ATOM 783 C C . LEU A 1 98 ? -8.545 13.859 5.569 1.00 93.69 98 LEU A C 1
ATOM 785 O O . LEU A 1 98 ? -7.546 14.537 5.337 1.00 93.69 98 LEU A O 1
ATOM 789 N N . LEU A 1 99 ? -8.483 12.742 6.290 1.00 92.56 99 LEU A N 1
ATOM 790 C CA . LEU A 1 99 ? -7.263 12.254 6.931 1.00 92.56 99 LEU A CA 1
ATOM 791 C C . LEU A 1 99 ? -6.607 11.135 6.133 1.00 92.56 99 LEU A C 1
ATOM 793 O O . LEU A 1 99 ? -5.382 11.090 6.023 1.00 92.56 99 LEU A O 1
ATOM 797 N N . CYS A 1 100 ? -7.409 10.184 5.661 1.00 95.88 100 CYS A N 1
ATOM 798 C CA . CYS A 1 100 ? -6.908 8.940 5.116 1.00 95.88 100 CYS A CA 1
ATOM 799 C C . CYS A 1 100 ? -7.995 8.218 4.316 1.00 95.88 100 CYS A C 1
ATOM 801 O O . CYS A 1 100 ? -9.062 7.913 4.848 1.00 95.88 100 CYS A O 1
ATOM 803 N N . ASP A 1 101 ? -7.687 7.901 3.061 1.00 97.19 101 ASP A N 1
ATOM 804 C CA . ASP A 1 101 ? -8.508 7.038 2.217 1.00 97.19 101 ASP A CA 1
ATOM 805 C C . ASP A 1 101 ? -7.971 5.595 2.306 1.00 97.19 101 ASP A C 1
ATOM 807 O O . ASP A 1 101 ? -6.798 5.371 1.978 1.00 97.19 101 ASP A O 1
ATOM 811 N N . PRO A 1 102 ? -8.773 4.610 2.761 1.00 97.81 102 PRO A N 1
ATOM 812 C CA . PRO A 1 102 ? -8.323 3.226 2.882 1.00 97.81 102 PRO A CA 1
ATOM 813 C C . PRO A 1 102 ? -7.989 2.577 1.526 1.00 97.81 102 PRO A C 1
ATOM 815 O O . PRO A 1 102 ? -7.263 1.581 1.504 1.00 97.81 102 PRO A O 1
ATOM 818 N N . ASP A 1 103 ? -8.438 3.147 0.402 1.00 97.88 103 ASP A N 1
ATOM 819 C CA . ASP A 1 103 ? -8.056 2.703 -0.941 1.00 97.88 103 ASP A CA 1
ATOM 820 C C . ASP A 1 103 ? -6.708 3.257 -1.424 1.00 97.88 103 ASP A C 1
ATOM 822 O O . ASP A 1 103 ? -6.163 2.782 -2.421 1.00 97.88 103 ASP A O 1
ATOM 826 N N . GLN A 1 104 ? -6.135 4.221 -0.701 1.00 97.50 104 GLN A N 1
ATOM 827 C CA . GLN A 1 104 ? -4.885 4.905 -1.058 1.00 97.50 104 GLN A CA 1
ATOM 828 C C . GLN A 1 104 ? -3.733 4.598 -0.095 1.00 97.50 104 GLN A C 1
ATOM 830 O O . GLN A 1 104 ? -2.694 5.259 -0.129 1.00 97.50 104 GLN A O 1
ATOM 835 N N . ILE A 1 105 ? -3.887 3.598 0.776 1.00 97.75 105 ILE A N 1
ATOM 836 C CA . ILE A 1 105 ? -2.862 3.211 1.753 1.00 97.75 105 ILE A CA 1
ATOM 837 C C . ILE A 1 105 ? -2.579 1.710 1.727 1.00 97.75 105 ILE A C 1
ATOM 839 O O . ILE A 1 105 ? -3.423 0.912 1.331 1.00 97.75 105 ILE A O 1
ATOM 843 N N . LEU A 1 106 ? -1.393 1.334 2.209 1.00 97.94 106 LEU A N 1
ATOM 844 C CA . LEU A 1 106 ? -1.011 -0.050 2.495 1.00 97.94 106 LEU A CA 1
ATOM 845 C C . LEU A 1 106 ? -1.145 -0.365 3.991 1.00 97.94 106 LEU A C 1
ATOM 847 O O . LEU A 1 106 ? -1.197 0.523 4.845 1.00 97.94 106 LEU A O 1
ATOM 851 N N . ASP A 1 107 ? -1.042 -1.649 4.320 1.00 95.62 107 ASP A N 1
ATOM 852 C CA . ASP A 1 107 ? -0.991 -2.206 5.679 1.00 95.62 107 ASP A CA 1
ATOM 853 C C . ASP A 1 107 ? 0.072 -1.593 6.589 1.00 95.62 107 ASP A C 1
ATOM 855 O O . ASP A 1 107 ? -0.038 -1.631 7.814 1.00 95.62 107 ASP A O 1
ATOM 859 N N . ASN A 1 108 ? 1.149 -1.062 6.010 1.00 95.44 108 ASN A N 1
ATOM 860 C CA . ASN A 1 108 ? 2.232 -0.455 6.770 1.00 95.44 108 ASN A CA 1
ATOM 861 C C . ASN A 1 108 ? 1.929 0.991 7.199 1.00 95.44 108 ASN A C 1
ATOM 863 O O . ASN A 1 108 ? 2.766 1.578 7.889 1.00 95.44 108 ASN A O 1
ATOM 867 N N . CYS A 1 109 ? 0.759 1.540 6.844 1.00 96.62 109 CYS A N 1
ATOM 868 C CA . CYS A 1 109 ? 0.349 2.891 7.200 1.00 96.62 109 CYS A CA 1
ATOM 869 C C . CYS A 1 109 ? 0.399 3.098 8.720 1.00 96.62 109 CYS A C 1
ATOM 871 O O . CYS A 1 109 ? -0.252 2.397 9.503 1.00 96.62 109 CYS A O 1
ATOM 873 N N . ILE A 1 110 ? 1.215 4.070 9.134 1.00 96.88 110 ILE A N 1
ATOM 874 C CA . ILE A 1 110 ? 1.456 4.412 10.541 1.00 96.88 110 ILE A CA 1
ATOM 875 C C . ILE A 1 110 ? 0.604 5.584 11.025 1.00 96.88 110 ILE A C 1
ATOM 877 O O . ILE A 1 110 ? 0.550 5.823 12.231 1.00 96.88 110 ILE A O 1
ATOM 881 N N . THR A 1 111 ? -0.055 6.301 10.115 1.00 95.75 111 THR A N 1
ATOM 882 C CA . THR A 1 111 ? -0.908 7.440 10.454 1.00 95.75 111 THR A CA 1
ATOM 883 C C . THR A 1 111 ? -2.107 6.946 11.265 1.00 95.75 111 THR A C 1
ATOM 885 O O . THR A 1 111 ? -2.816 6.045 10.813 1.00 95.75 111 THR A O 1
ATOM 888 N N . PRO A 1 112 ? -2.340 7.474 12.480 1.00 96.56 112 PRO A N 1
ATOM 889 C CA . PRO A 1 112 ? -3.519 7.119 13.255 1.00 96.56 112 PRO A CA 1
ATOM 890 C C . PRO A 1 112 ? -4.797 7.593 12.562 1.00 96.56 112 PRO A C 1
ATOM 892 O O . PRO A 1 112 ? -4.918 8.768 12.225 1.00 96.56 112 PRO A O 1
ATOM 895 N N . VAL A 1 113 ? -5.759 6.686 12.425 1.00 97.88 113 VAL A N 1
ATOM 896 C CA . VAL A 1 113 ? -7.097 6.947 11.875 1.00 97.88 113 VAL A CA 1
ATOM 897 C C . VAL A 1 113 ? -8.159 6.624 12.926 1.00 97.88 113 VAL A C 1
ATOM 899 O O . VAL A 1 113 ? -7.855 5.994 13.948 1.00 97.88 113 VAL A O 1
ATOM 902 N N . CYS A 1 114 ? -9.383 7.092 12.714 1.00 97.88 114 CYS A N 1
ATOM 903 C CA . CYS A 1 114 ? -10.530 6.815 13.569 1.00 97.88 114 CYS A CA 1
ATOM 904 C C . CYS A 1 114 ? -11.172 5.468 13.207 1.00 97.88 114 CYS A C 1
ATOM 906 O O . CYS A 1 114 ? -11.448 5.187 12.041 1.00 97.88 114 CYS A O 1
ATOM 908 N N . TRP A 1 115 ? -11.427 4.655 14.228 1.00 97.88 115 TRP A N 1
ATOM 909 C CA . TRP A 1 115 ? -12.102 3.364 14.136 1.00 97.88 115 TRP A CA 1
ATOM 910 C C . TRP A 1 115 ? -13.294 3.347 15.079 1.00 97.88 115 TRP A C 1
ATOM 912 O O . TRP A 1 115 ? -13.155 3.786 16.219 1.00 97.88 115 TRP A O 1
ATOM 922 N N . THR A 1 116 ? -14.405 2.756 14.665 1.00 97.75 116 THR A N 1
ATOM 923 C CA . THR A 1 116 ? -15.571 2.508 15.512 1.00 97.75 116 THR A CA 1
ATOM 924 C C . THR A 1 116 ? -15.504 1.085 16.051 1.00 97.75 116 THR A C 1
ATOM 926 O O . THR A 1 116 ? -15.440 0.110 15.305 1.00 97.75 116 THR A O 1
ATOM 929 N N . CYS A 1 117 ? -15.475 0.938 17.377 1.00 96.06 117 CYS A N 1
ATOM 930 C CA . CYS A 1 117 ? -15.380 -0.382 17.993 1.00 96.06 117 CYS A CA 1
ATOM 931 C C . CYS A 1 117 ? -16.691 -1.171 17.824 1.00 96.06 117 CYS A C 1
ATOM 933 O O . CYS A 1 117 ? -17.720 -0.711 18.317 1.00 96.06 117 CYS A O 1
ATOM 935 N N . PRO A 1 118 ? -16.666 -2.403 17.281 1.00 94.69 118 PRO A N 1
ATOM 936 C CA . PRO A 1 118 ? -17.888 -3.177 17.055 1.00 94.69 118 PRO A CA 1
ATOM 937 C C . PRO A 1 118 ? -18.516 -3.700 18.358 1.00 94.69 118 PRO A C 1
ATOM 939 O O . PRO A 1 118 ? -19.680 -4.080 18.378 1.00 94.69 118 PRO A O 1
ATOM 942 N N . VAL A 1 119 ? -17.760 -3.714 19.464 1.00 93.75 119 VAL A N 1
ATOM 943 C CA . VAL A 1 119 ? -18.216 -4.228 20.768 1.00 93.75 119 VAL A CA 1
ATOM 944 C C . VAL A 1 119 ? -18.882 -3.144 21.616 1.00 93.75 119 VAL A C 1
ATOM 946 O O . VAL A 1 119 ? -19.898 -3.393 22.255 1.00 93.75 119 VAL A O 1
ATOM 949 N N . CYS A 1 120 ? -18.285 -1.951 21.681 1.00 93.31 120 CYS A N 1
ATOM 950 C CA . CYS A 1 120 ? -18.746 -0.878 22.570 1.00 93.31 120 CYS A CA 1
ATOM 951 C C . CYS A 1 120 ? -19.197 0.391 21.845 1.00 93.31 120 CYS A C 1
ATOM 953 O O . CYS A 1 120 ? -19.501 1.368 22.526 1.00 93.31 120 CYS A O 1
ATOM 955 N N . ALA A 1 121 ? -19.184 0.398 20.510 1.00 94.81 121 ALA A N 1
ATOM 956 C CA . ALA A 1 121 ? -19.565 1.515 19.643 1.00 94.81 121 ALA A CA 1
ATOM 957 C C . ALA A 1 121 ? -18.776 2.826 19.839 1.00 94.81 121 ALA A C 1
ATOM 959 O O . ALA A 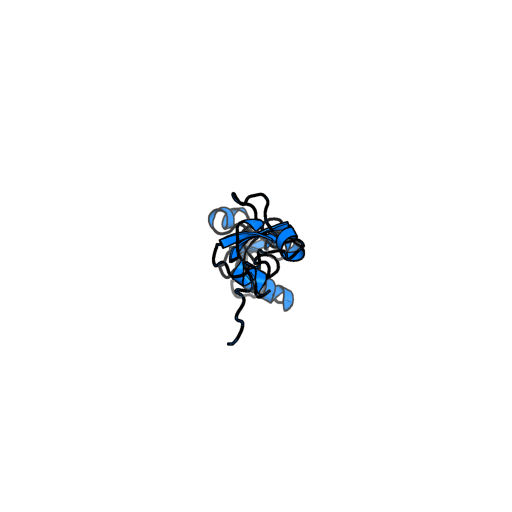1 121 ? -19.094 3.827 19.210 1.00 94.81 121 ALA A O 1
ATOM 960 N N . HIS A 1 122 ? -17.739 2.845 20.684 1.00 93.44 122 HIS A N 1
ATOM 961 C CA . HIS A 1 122 ? -16.903 4.029 20.863 1.00 93.44 122 HIS A CA 1
ATOM 962 C C . HIS A 1 122 ? -15.867 4.145 19.750 1.00 93.44 122 HIS A C 1
ATOM 964 O O . HIS A 1 122 ? -15.217 3.155 19.387 1.00 93.44 122 HIS A O 1
ATOM 970 N N . ASP A 1 123 ? -15.632 5.382 19.323 1.00 95.62 123 ASP A N 1
ATOM 971 C CA . ASP A 1 123 ? -14.564 5.707 18.394 1.00 95.62 123 ASP A CA 1
ATOM 972 C C . ASP A 1 123 ? -13.208 5.788 19.097 1.00 95.62 123 ASP A C 1
ATOM 974 O O . ASP A 1 123 ? -13.045 6.381 20.170 1.00 95.62 123 ASP A O 1
ATOM 978 N N . TYR A 1 124 ? -12.196 5.185 18.488 1.00 95.56 124 TYR A N 1
ATOM 979 C CA . TYR A 1 124 ? -10.835 5.163 18.998 1.00 95.56 124 TYR A CA 1
ATOM 980 C C . TYR A 1 124 ? -9.826 5.376 17.872 1.00 95.56 124 TYR A C 1
ATOM 982 O O . TYR A 1 124 ? -10.065 5.039 16.717 1.00 95.56 124 TYR A O 1
ATOM 990 N N . LYS A 1 125 ? -8.667 5.944 18.219 1.00 96.00 125 LYS A N 1
ATOM 991 C CA . LYS A 1 125 ? -7.584 6.189 17.263 1.00 96.00 125 LYS A CA 1
ATOM 992 C C . LYS A 1 125 ? -6.542 5.082 17.331 1.00 96.00 125 LYS A C 1
ATOM 994 O O . LYS A 1 125 ? -6.070 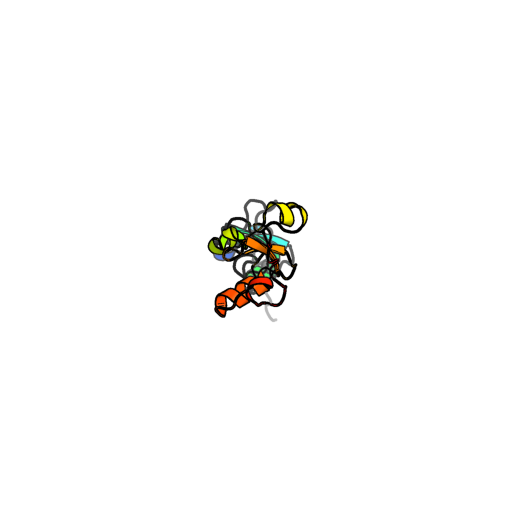4.741 18.415 1.00 96.00 125 LYS A O 1
ATOM 999 N N . CYS A 1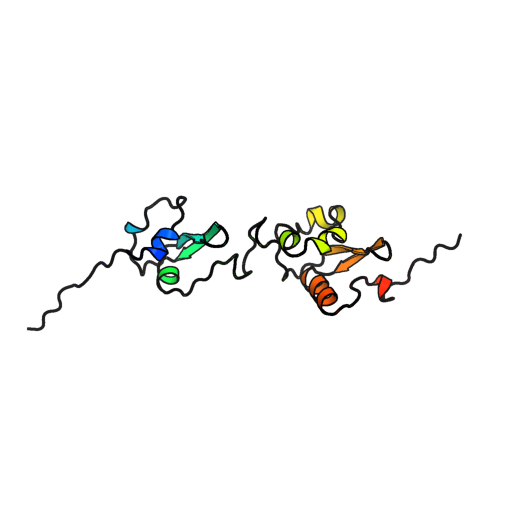 126 ? -6.179 4.544 16.175 1.00 95.94 126 CYS A N 1
ATOM 1000 C CA . CYS A 1 126 ? -5.148 3.523 16.004 1.00 95.94 126 CYS A CA 1
ATOM 1001 C C . CYS A 1 126 ? -4.627 3.608 14.563 1.00 95.94 126 CYS A C 1
ATOM 1003 O O . CYS A 1 126 ? -5.382 3.979 13.667 1.00 95.94 126 CYS A O 1
ATOM 1005 N N . SER A 1 127 ? -3.359 3.295 14.302 1.00 97.81 127 SER A N 1
ATOM 1006 C CA . SER A 1 127 ? -2.902 3.186 12.910 1.00 97.81 127 SER A CA 1
ATOM 1007 C C . SER A 1 127 ? -3.369 1.863 12.290 1.00 97.81 127 SER A C 1
ATOM 1009 O O . SER A 1 127 ? -3.485 0.874 13.027 1.00 97.81 127 SER A O 1
ATOM 1011 N N . PRO A 1 128 ? -3.598 1.797 10.964 1.00 97.94 128 PRO A N 1
ATOM 1012 C CA . PRO A 1 128 ? -3.904 0.544 10.267 1.00 97.94 128 PRO A CA 1
ATOM 1013 C C . PRO A 1 128 ? -2.884 -0.561 10.567 1.00 97.94 128 PRO A C 1
ATOM 1015 O O . PRO A 1 128 ? -3.261 -1.659 10.983 1.00 97.94 128 PRO A O 1
ATOM 1018 N N . LYS A 1 129 ? -1.583 -0.236 10.524 1.00 98.06 129 LYS A N 1
ATOM 1019 C CA . LYS A 1 129 ? -0.500 -1.168 10.878 1.00 98.06 129 LYS A CA 1
ATOM 1020 C C . LYS A 1 129 ? -0.663 -1.769 12.274 1.00 98.06 129 LYS A C 1
ATOM 1022 O O . LYS A 1 129 ? -0.480 -2.972 12.472 1.00 98.06 129 LYS A O 1
ATOM 1027 N N . GLN A 1 130 ? -0.988 -0.939 13.264 1.00 97.38 130 GLN A N 1
ATOM 1028 C CA . GLN A 1 130 ? -1.175 -1.395 14.639 1.00 97.38 130 GLN A CA 1
ATOM 1029 C C . GLN A 1 130 ? -2.495 -2.158 14.817 1.00 97.38 130 GLN A C 1
ATOM 1031 O O . GLN A 1 130 ? -2.532 -3.133 15.570 1.00 97.38 130 GLN A O 1
ATOM 1036 N N . ARG A 1 131 ? -3.557 -1.773 14.098 1.00 97.31 131 ARG A N 1
ATOM 1037 C CA . ARG A 1 131 ? -4.853 -2.465 14.117 1.00 97.31 131 ARG A CA 1
ATOM 1038 C C . ARG A 1 131 ? -4.725 -3.896 13.591 1.00 97.31 131 ARG A C 1
ATOM 1040 O O . ARG A 1 131 ? -5.225 -4.809 14.253 1.00 97.31 131 ARG A O 1
ATOM 1047 N N . ILE A 1 132 ? -3.997 -4.094 12.487 1.00 97.50 132 ILE A N 1
ATOM 1048 C CA . ILE A 1 132 ? -3.656 -5.423 11.952 1.00 97.50 132 ILE A CA 1
ATOM 1049 C C . ILE A 1 132 ? -2.838 -6.221 12.975 1.00 97.50 132 ILE A C 1
ATOM 1051 O O . ILE A 1 132 ? -3.098 -7.400 13.210 1.00 97.50 132 ILE A O 1
ATOM 1055 N N . LEU A 1 133 ? -1.837 -5.598 13.609 1.00 97.31 133 LEU A N 1
ATOM 1056 C CA . LEU A 1 133 ? -0.997 -6.283 14.596 1.00 97.31 133 LEU A CA 1
ATOM 1057 C C . LEU A 1 133 ? -1.820 -6.817 15.776 1.00 97.31 133 LEU A C 1
ATOM 1059 O O . LEU A 1 133 ? -1.589 -7.942 16.217 1.00 97.31 133 LEU A O 1
ATOM 1063 N N . TYR A 1 134 ? -2.765 -6.026 16.288 1.00 95.81 134 TYR A N 1
ATOM 1064 C CA . TYR A 1 134 ? -3.650 -6.467 17.364 1.00 95.81 134 TYR A CA 1
ATOM 1065 C C . TYR A 1 134 ? -4.577 -7.595 16.927 1.00 95.81 134 TYR A C 1
ATOM 1067 O O . TYR A 1 134 ? -4.694 -8.574 17.659 1.00 95.81 134 TYR A O 1
ATOM 1075 N N . GLN A 1 135 ? -5.128 -7.526 15.715 1.00 95.19 135 GLN A N 1
ATOM 1076 C CA . GLN A 1 135 ? -5.926 -8.614 15.156 1.00 95.19 135 GLN A CA 1
ATOM 1077 C C . GLN A 1 135 ? -5.135 -9.925 15.072 1.00 95.19 135 GLN A C 1
ATOM 1079 O O . GLN A 1 135 ? -5.570 -10.942 15.602 1.00 95.19 135 GLN A O 1
ATOM 1084 N N . LYS A 1 136 ? -3.929 -9.891 14.488 1.00 96.50 136 LYS A N 1
ATOM 1085 C CA . LYS A 1 136 ? -3.052 -11.069 14.357 1.00 96.50 136 LYS A CA 1
ATOM 1086 C C . LYS A 1 136 ? -2.660 -11.677 15.705 1.00 96.50 136 LYS A C 1
ATOM 1088 O O . LYS A 1 136 ? -2.369 -12.865 15.780 1.00 96.50 136 LYS A O 1
ATOM 1093 N N . ARG A 1 137 ? -2.625 -10.865 16.765 1.00 96.50 137 ARG A N 1
ATOM 1094 C CA . ARG A 1 137 ? -2.306 -11.289 18.138 1.00 96.50 137 ARG 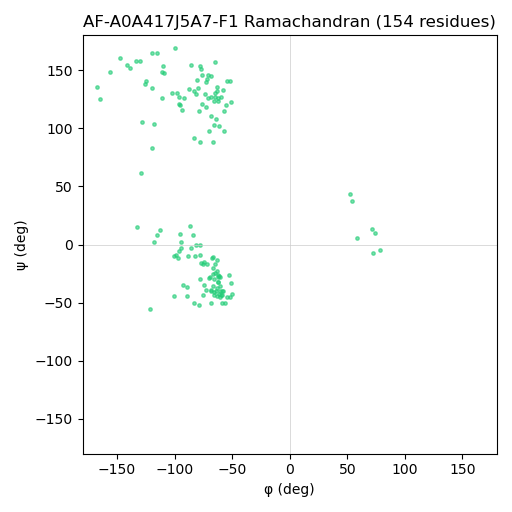A CA 1
ATOM 1095 C C . ARG A 1 137 ? -3.538 -11.613 18.981 1.00 96.50 137 ARG A C 1
ATOM 1097 O O . ARG A 1 137 ? -3.374 -11.911 20.159 1.00 96.50 137 ARG A O 1
ATOM 1104 N N . ASN A 1 138 ? -4.738 -11.537 18.405 1.00 93.94 138 ASN A N 1
ATOM 1105 C CA . ASN A 1 138 ? -6.005 -11.697 19.113 1.00 93.94 138 ASN A CA 1
ATOM 1106 C C . ASN A 1 138 ? -6.116 -10.783 20.354 1.00 93.94 138 ASN A C 1
ATOM 1108 O O . ASN A 1 138 ? -6.501 -11.209 21.440 1.00 93.94 138 ASN A O 1
ATOM 1112 N N . MET A 1 139 ? -5.697 -9.524 20.201 1.00 93.00 139 MET A N 1
ATOM 1113 C CA . MET A 1 139 ? -5.755 -8.491 21.235 1.00 93.00 139 MET A CA 1
ATOM 1114 C C . MET A 1 139 ? -6.810 -7.444 20.882 1.00 93.00 139 MET A C 1
ATOM 1116 O O . MET A 1 139 ? -6.959 -7.078 19.717 1.00 93.00 139 MET A O 1
ATOM 1120 N N . ASP A 1 140 ? -7.452 -6.863 21.894 1.00 92.19 140 ASP A N 1
ATOM 1121 C CA . ASP A 1 140 ? -8.342 -5.722 21.684 1.00 92.19 140 ASP A CA 1
ATOM 1122 C C . ASP A 1 140 ? -7.568 -4.521 21.133 1.00 92.19 140 ASP A C 1
ATOM 1124 O O . ASP A 1 140 ? -6.500 -4.175 21.634 1.00 92.19 140 ASP A O 1
ATOM 1128 N N . ALA A 1 141 ? -8.096 -3.831 20.125 1.00 93.69 141 ALA A N 1
ATOM 1129 C CA . ALA A 1 141 ? -7.524 -2.563 19.666 1.00 93.69 141 ALA A CA 1
ATOM 1130 C C . ALA A 1 141 ? -8.125 -1.365 20.414 1.00 93.69 141 ALA A C 1
ATOM 1132 O O . ALA A 1 141 ? -7.406 -0.427 20.768 1.00 93.69 141 ALA A O 1
ATOM 1133 N N . CYS A 1 142 ? -9.421 -1.440 20.723 1.00 94.50 142 CYS A N 1
ATOM 1134 C CA . CYS A 1 142 ? -10.177 -0.376 21.364 1.00 94.50 142 CYS A CA 1
ATOM 1135 C C . CYS A 1 142 ? -9.643 -0.044 22.768 1.00 94.50 142 CYS A C 1
ATOM 1137 O O . CYS A 1 142 ? -9.597 -0.887 23.669 1.00 94.50 142 CYS A O 1
ATOM 1139 N N . THR A 1 143 ? -9.285 1.224 22.981 1.00 92.12 143 THR A N 1
ATOM 1140 C CA . THR A 1 143 ? -8.781 1.725 24.271 1.00 92.12 143 THR A CA 1
ATOM 1141 C C . THR A 1 143 ? -9.839 1.695 25.377 1.00 92.12 143 THR A C 1
ATOM 1143 O O . THR A 1 143 ? -9.487 1.563 26.549 1.00 92.12 143 THR A O 1
ATOM 1146 N N . PHE A 1 144 ? -11.127 1.748 25.025 1.00 90.06 144 PHE A N 1
ATOM 1147 C CA . PHE A 1 144 ? -12.238 1.617 25.972 1.00 90.06 144 PHE A CA 1
ATOM 1148 C C . PHE A 1 144 ? -12.443 0.164 26.417 1.00 90.06 144 PHE A C 1
ATOM 1150 O O . PHE A 1 144 ? -12.599 -0.090 27.612 1.00 90.06 144 PHE A O 1
ATOM 1157 N N . CYS A 1 145 ? -12.383 -0.804 25.493 1.00 89.81 145 CYS A N 1
ATOM 1158 C CA . CYS A 1 145 ? -12.466 -2.232 25.834 1.00 89.81 145 CYS A CA 1
ATOM 1159 C C . CYS A 1 145 ? -11.290 -2.680 26.709 1.00 89.81 145 CYS A C 1
ATOM 1161 O O . CYS A 1 145 ? -11.498 -3.403 27.678 1.00 89.81 145 CYS A O 1
ATOM 1163 N N . LYS A 1 146 ? -10.087 -2.144 26.456 1.00 87.25 146 LYS A N 1
ATOM 1164 C CA . LYS A 1 146 ? -8.899 -2.353 27.302 1.00 87.25 146 LYS A CA 1
ATOM 1165 C C . LYS A 1 146 ? -8.986 -1.736 28.704 1.00 87.25 146 LYS A C 1
ATOM 1167 O O . LYS A 1 146 ? -8.090 -1.957 29.511 1.00 87.25 146 LYS A O 1
ATOM 1172 N N . GLY A 1 147 ? -9.987 -0.898 28.984 1.00 80.38 147 GLY A N 1
ATOM 1173 C CA . GLY A 1 147 ? -10.067 -0.142 30.237 1.00 80.38 147 GLY A CA 1
ATOM 1174 C C . GLY A 1 147 ? -9.048 0.999 30.360 1.00 80.38 147 GLY A C 1
ATOM 1175 O O . GLY A 1 147 ? -8.887 1.550 31.445 1.00 80.38 147 GLY A O 1
ATOM 1176 N N . LEU A 1 148 ? -8.384 1.394 29.264 1.00 73.81 148 LEU A N 1
ATOM 1177 C CA . LEU A 1 148 ? -7.478 2.554 29.233 1.00 73.81 148 LEU A CA 1
ATOM 1178 C C . LEU A 1 148 ? -8.241 3.890 29.225 1.00 73.81 148 LEU A C 1
ATOM 1180 O O . LEU A 1 148 ? -7.667 4.936 29.520 1.00 73.81 148 LEU A O 1
ATOM 1184 N N . ARG A 1 149 ? -9.538 3.864 28.900 1.00 69.31 149 ARG A N 1
ATOM 1185 C CA . ARG A 1 149 ? -10.479 4.978 29.065 1.00 69.31 149 ARG A CA 1
ATOM 1186 C C . ARG A 1 149 ? -11.678 4.508 29.887 1.00 69.31 149 ARG A C 1
ATOM 1188 O O . ARG A 1 149 ? -12.166 3.397 29.681 1.00 69.31 149 ARG A O 1
ATOM 1195 N N . ARG A 1 150 ? -12.157 5.334 30.828 1.00 65.19 150 ARG A N 1
ATOM 1196 C CA . ARG A 1 150 ? -13.380 5.027 31.591 1.00 65.19 150 ARG A CA 1
ATOM 1197 C C . ARG A 1 150 ? -14.565 5.006 30.624 1.00 65.19 150 ARG A C 1
ATOM 1199 O O . ARG A 1 150 ? -14.768 5.970 29.898 1.00 65.19 150 ARG A O 1
ATOM 1206 N N . LYS A 1 151 ? -15.340 3.919 30.637 1.00 57.94 151 LYS A N 1
ATOM 1207 C CA . LYS A 1 151 ? -16.660 3.873 29.994 1.00 57.94 151 LYS A CA 1
ATOM 1208 C C . LYS A 1 151 ? -17.539 4.911 30.697 1.00 57.94 151 LYS A C 1
ATOM 1210 O O . LYS A 1 151 ? -17.616 4.869 31.929 1.00 57.94 151 LYS A O 1
ATOM 1215 N N . GLU A 1 152 ? -18.155 5.836 29.964 1.00 59.12 152 GLU A N 1
ATOM 1216 C CA . GLU A 1 152 ? -19.170 6.717 30.547 1.00 59.12 152 GLU A CA 1
ATOM 1217 C C . GLU A 1 152 ? -20.319 5.843 31.046 1.00 59.12 152 GLU A C 1
ATOM 1219 O O . GLU A 1 152 ? -21.126 5.329 30.272 1.00 59.12 152 GLU A O 1
ATOM 1224 N N . ARG A 1 153 ? -20.371 5.622 32.362 1.00 54.22 153 ARG A N 1
ATOM 1225 C CA . ARG A 1 153 ? -21.560 5.063 32.995 1.00 54.22 153 ARG A CA 1
ATOM 1226 C C . ARG A 1 153 ? -22.609 6.166 32.931 1.00 54.22 153 ARG A C 1
ATOM 1228 O O . ARG A 1 153 ? -22.570 7.084 33.743 1.00 54.22 153 ARG A O 1
ATOM 1235 N N . HIS A 1 154 ? -23.483 6.103 31.934 1.00 44.97 154 HIS A N 1
ATOM 1236 C CA . HIS A 1 154 ? -24.701 6.898 31.927 1.00 44.97 154 HIS A CA 1
ATOM 1237 C C . HIS A 1 154 ? -25.552 6.385 33.093 1.00 44.97 154 HIS A C 1
ATOM 1239 O O . HIS A 1 154 ? -26.086 5.279 33.036 1.00 44.97 154 HIS A O 1
ATOM 1245 N N . TYR A 1 155 ? -25.578 7.136 34.192 1.00 46.47 155 TYR A N 1
ATOM 1246 C CA . TYR A 1 155 ? -26.554 6.925 35.254 1.00 46.47 155 TYR A CA 1
ATOM 1247 C C . TYR A 1 155 ? -27.861 7.564 34.770 1.00 46.47 155 TYR A C 1
ATOM 1249 O O . TYR A 1 155 ? -27.884 8.770 34.522 1.00 46.47 155 TYR A O 1
ATOM 1257 N N . ILE A 1 156 ? -28.888 6.737 34.561 1.00 54.12 156 ILE A N 1
ATOM 1258 C CA . ILE A 1 156 ? -30.288 7.165 34.403 1.00 54.12 156 ILE A CA 1
ATOM 1259 C C . ILE A 1 156 ? -30.909 7.209 35.795 1.00 54.12 156 ILE A C 1
ATOM 1261 O O . ILE A 1 156 ? -30.624 6.266 36.573 1.00 54.12 156 ILE A O 1
#

Mean predicted aligned error: 7.9 Å

Secondary structure (DSSP, 8-state):
----------B---HHHHHTB-TTSSS-GGGSBTT---EEEEE-TTT--EEEEEHHHHHTT----TTTTTSS--TTTTSHHHH-TTGGGGB-HHHHTTT--GGG--TT--S-EEEE-TTT--EEEE-HHHHHHHHHTT----TTTTTSS-------

Radius of gyration: 24.38 Å; Cα contacts (8 Å, |Δi|>4): 210; chains: 1; bounding box: 78×26×71 Å

Solvent-accessible surface area (backbone atoms only — not comparable to full-atom values): 9523 Å² total; per-residue (Å²): 135,85,84,76,76,92,77,72,92,59,55,51,75,56,64,72,62,58,73,23,51,36,88,85,43,95,65,64,72,70,82,39,47,43,76,31,77,58,70,43,48,32,32,37,89,87,79,63,50,73,47,79,44,33,41,26,47,54,67,70,65,78,59,75,54,49,48,87,68,71,73,46,62,41,65,90,71,54,3,32,45,66,75,38,59,80,55,53,81,28,49,34,61,79,80,17,64,91,75,56,57,50,50,71,32,45,62,77,37,71,66,68,39,47,29,37,32,92,88,77,67,50,75,38,78,47,18,56,33,56,48,52,52,23,56,78,66,77,42,84,73,44,46,54,83,72,61,77,35,84,74,83,78,81,80,128

Nearest PDB structures (foldseek):
  6yxx-assembly1_E2  TM=4.682E-01  e=3.738E-06  Trypanosoma brucei brucei
  7aor-assembly1_at  TM=4.236E-01  e=3.057E-05  Trypanosoma cruzi strain CL Brener
  7ane-assembly1_at  TM=4.277E-01  e=4.479E-05  Leishmania major
  6hiv-assembly1_DS  TM=4.287E-01  e=6.563E-05  Trypanosoma brucei brucei
  6sga-assembly1_Fd  TM=6.551E-01  e=5.311E-03  Trypanosoma brucei brucei